Protein AF-C1C3X3-F1 (afdb_monomer_lite)

Structure (mmCIF, N/CA/C/O backbone):
data_AF-C1C3X3-F1
#
_entry.id   AF-C1C3X3-F1
#
loop_
_atom_site.group_PDB
_atom_site.id
_atom_site.type_symbol
_atom_site.label_atom_id
_atom_site.label_alt_id
_atom_site.label_comp_id
_atom_site.label_asym_id
_atom_site.label_entity_id
_atom_site.label_seq_id
_atom_site.pdbx_PDB_ins_code
_atom_site.Cartn_x
_atom_site.Cartn_y
_atom_site.Cartn_z
_atom_site.occupancy
_atom_site.B_iso_or_equiv
_atom_site.auth_seq_id
_atom_site.auth_comp_id
_atom_site.auth_asym_id
_atom_site.auth_atom_id
_atom_site.pdbx_PDB_model_num
ATOM 1 N N . MET A 1 1 ? 1.594 2.647 -15.118 1.00 52.22 1 MET A N 1
ATOM 2 C CA . MET A 1 1 ? 0.884 1.347 -15.103 1.00 52.22 1 MET A CA 1
ATOM 3 C C . MET A 1 1 ? -0.061 1.330 -16.291 1.00 52.22 1 MET A C 1
ATOM 5 O O . MET A 1 1 ? -1.128 1.925 -16.209 1.00 52.22 1 MET A O 1
ATOM 9 N N . GLY A 1 2 ? 0.396 0.791 -17.422 1.00 53.53 2 GLY A N 1
ATOM 10 C CA . GLY A 1 2 ? -0.351 0.827 -18.680 1.00 53.53 2 GLY A CA 1
ATOM 11 C C . GLY A 1 2 ? -1.693 0.109 -18.558 1.00 53.53 2 GLY A C 1
ATOM 12 O O . GLY A 1 2 ? -1.789 -0.927 -17.899 1.00 53.53 2 GLY A O 1
ATOM 13 N N . LYS A 1 3 ? -2.729 0.679 -19.175 1.00 57.34 3 LYS A N 1
ATOM 14 C CA . LYS A 1 3 ? -4.012 0.006 -19.377 1.00 57.34 3 LYS A CA 1
ATOM 15 C C . LYS A 1 3 ? -3.789 -1.096 -20.418 1.00 57.34 3 LYS A C 1
ATOM 17 O O . LYS A 1 3 ? -3.873 -0.836 -21.608 1.00 57.34 3 LYS A O 1
ATOM 22 N N . GLY A 1 4 ? -3.397 -2.283 -19.962 1.00 65.56 4 GLY A N 1
ATOM 23 C CA . GLY A 1 4 ? -3.407 -3.482 -20.797 1.00 65.56 4 GLY A CA 1
ATOM 24 C C . GLY A 1 4 ? -4.842 -3.944 -21.031 1.00 65.56 4 GLY A C 1
ATOM 25 O O . GLY A 1 4 ? -5.717 -3.673 -20.204 1.00 65.56 4 GLY A O 1
ATOM 26 N N . ASP A 1 5 ? -5.076 -4.627 -22.146 1.00 75.25 5 ASP A N 1
ATOM 27 C CA . ASP A 1 5 ? -6.385 -5.160 -22.511 1.00 75.25 5 ASP A CA 1
ATOM 28 C C . ASP A 1 5 ? -6.988 -5.966 -21.348 1.00 75.25 5 ASP A C 1
ATOM 30 O O . ASP A 1 5 ? -6.344 -6.900 -20.861 1.00 75.25 5 ASP A O 1
ATOM 34 N N . PRO A 1 6 ? -8.224 -5.672 -20.903 1.00 74.81 6 PRO A N 1
ATOM 35 C CA . PRO A 1 6 ? -8.845 -6.363 -19.768 1.00 74.81 6 PRO A CA 1
ATOM 36 C C . PRO A 1 6 ? -9.037 -7.867 -20.009 1.00 74.81 6 PRO A C 1
ATOM 38 O O . PRO A 1 6 ? -9.214 -8.628 -19.062 1.00 74.81 6 PRO A O 1
ATOM 41 N N . LYS A 1 7 ? -8.980 -8.301 -21.273 1.00 81.00 7 LYS A N 1
ATOM 42 C CA . LYS A 1 7 ? -9.085 -9.703 -21.691 1.00 81.00 7 LYS A CA 1
ATOM 43 C C . LYS A 1 7 ? -7.755 -10.462 -21.608 1.00 81.00 7 LYS A C 1
ATOM 45 O O . LYS A 1 7 ? -7.752 -11.685 -21.715 1.00 81.00 7 LYS A O 1
ATOM 50 N N . LYS A 1 8 ? -6.628 -9.763 -21.431 1.00 77.38 8 LYS A N 1
ATOM 51 C CA . LYS A 1 8 ? -5.307 -10.382 -21.321 1.00 77.38 8 LYS A CA 1
ATOM 52 C C . LYS A 1 8 ? -4.991 -10.662 -19.849 1.00 77.38 8 LYS A C 1
ATOM 54 O O . LYS A 1 8 ? -5.101 -9.750 -19.026 1.00 77.38 8 LYS A O 1
ATOM 59 N N . PRO A 1 9 ? -4.581 -11.892 -19.487 1.00 72.19 9 PRO A N 1
ATOM 60 C CA . PRO A 1 9 ? -4.198 -12.188 -18.115 1.00 72.19 9 PRO A CA 1
ATOM 61 C C . PRO A 1 9 ? -3.067 -11.253 -17.679 1.00 72.19 9 PRO A C 1
ATOM 63 O O . PRO A 1 9 ? -2.093 -11.044 -18.410 1.00 72.19 9 PRO A O 1
ATOM 66 N N . ARG A 1 10 ? -3.204 -10.668 -16.483 1.00 73.94 10 ARG A N 1
ATOM 67 C CA . ARG A 1 10 ? -2.139 -9.857 -15.882 1.00 73.94 10 ARG A CA 1
ATOM 68 C C . ARG A 1 10 ? -0.893 -10.733 -15.762 1.00 73.94 10 ARG A C 1
ATOM 70 O O . ARG A 1 10 ? -0.973 -11.857 -15.274 1.00 73.94 10 ARG A O 1
ATOM 77 N N . GLY A 1 11 ? 0.242 -10.225 -16.240 1.00 77.56 11 GLY A N 1
ATOM 78 C CA . GLY A 1 11 ? 1.517 -10.938 -16.162 1.00 77.56 11 GLY A CA 1
ATOM 79 C C . GLY A 1 11 ? 1.905 -11.282 -14.720 1.00 77.56 11 GLY A C 1
ATOM 80 O O . GLY A 1 11 ? 1.319 -10.766 -13.766 1.00 77.56 11 GLY A O 1
ATOM 81 N N . LYS A 1 12 ? 2.920 -12.142 -14.563 1.00 76.31 12 LYS A N 1
ATOM 82 C CA . LYS A 1 12 ? 3.435 -12.557 -13.249 1.00 76.31 12 LYS A CA 1
ATOM 83 C C . LYS A 1 12 ? 3.780 -11.322 -12.410 1.00 76.31 12 LYS A C 1
ATOM 85 O O . LYS A 1 12 ? 4.607 -10.503 -12.809 1.00 76.31 12 LYS A O 1
ATOM 90 N N . MET A 1 13 ? 3.114 -11.172 -11.269 1.00 82.12 13 MET A N 1
ATOM 91 C CA . MET A 1 13 ? 3.270 -10.009 -10.402 1.00 82.12 13 MET A CA 1
ATOM 92 C C . MET A 1 13 ? 4.400 -10.270 -9.402 1.00 82.12 13 MET A C 1
ATOM 94 O O . MET A 1 13 ? 4.384 -11.272 -8.694 1.00 82.12 13 MET A O 1
ATOM 98 N N . SER A 1 14 ? 5.395 -9.380 -9.362 1.00 85.50 14 SER A N 1
ATOM 99 C CA . SER A 1 14 ? 6.473 -9.442 -8.364 1.00 85.50 14 SER A CA 1
ATOM 100 C C . SER A 1 14 ? 5.925 -9.220 -6.948 1.00 85.50 14 SER A C 1
ATOM 102 O O . SER A 1 14 ? 4.893 -8.566 -6.776 1.00 85.50 14 SER A O 1
ATOM 104 N N . SER A 1 15 ? 6.628 -9.711 -5.925 1.00 83.88 15 SER A N 1
ATOM 105 C CA . SER A 1 15 ? 6.266 -9.533 -4.511 1.00 83.88 15 SER A CA 1
ATOM 106 C C . SER A 1 15 ? 6.088 -8.055 -4.136 1.00 83.88 15 SER A C 1
ATOM 108 O O . SER A 1 15 ? 5.102 -7.691 -3.496 1.00 83.88 15 SER A O 1
ATOM 110 N N . TYR A 1 16 ? 6.964 -7.177 -4.636 1.00 83.12 16 TYR A N 1
ATOM 111 C CA . TYR A 1 16 ? 6.828 -5.728 -4.459 1.00 83.12 16 TYR A CA 1
ATOM 112 C C . TYR A 1 16 ? 5.570 -5.171 -5.143 1.00 83.12 16 TYR A C 1
ATOM 114 O O . TYR A 1 16 ? 4.892 -4.298 -4.606 1.00 83.12 16 TYR A O 1
ATOM 122 N N . ALA A 1 17 ? 5.208 -5.697 -6.316 1.00 84.06 17 ALA A N 1
ATOM 123 C CA . ALA A 1 17 ? 4.009 -5.265 -7.025 1.00 84.06 17 ALA A CA 1
ATOM 124 C C . ALA A 1 17 ? 2.731 -5.687 -6.273 1.00 84.06 17 ALA A C 1
ATOM 126 O O . ALA A 1 17 ? 1.799 -4.885 -6.176 1.00 84.06 17 ALA A O 1
ATOM 127 N N . TYR A 1 18 ? 2.715 -6.885 -5.680 1.00 85.62 18 TYR A N 1
ATOM 128 C CA . TYR A 1 18 ? 1.658 -7.308 -4.756 1.00 85.62 18 TYR A CA 1
ATOM 129 C C . TYR A 1 18 ? 1.553 -6.364 -3.556 1.00 85.62 18 TYR A C 1
ATOM 131 O O . TYR A 1 18 ? 0.469 -5.880 -3.248 1.00 85.62 18 TYR A O 1
ATOM 139 N N . PHE A 1 19 ? 2.677 -6.025 -2.927 1.00 86.25 19 PHE A N 1
ATOM 140 C CA . PHE A 1 19 ? 2.701 -5.120 -1.780 1.00 86.25 19 PHE A CA 1
ATOM 141 C C . PHE A 1 19 ? 2.153 -3.723 -2.095 1.00 86.25 19 PHE A C 1
ATOM 143 O O . PHE A 1 19 ? 1.289 -3.217 -1.380 1.00 86.25 19 PHE A O 1
ATOM 150 N N . VAL A 1 20 ? 2.598 -3.115 -3.198 1.00 85.50 20 VAL A N 1
ATOM 151 C CA . VAL A 1 20 ? 2.097 -1.809 -3.657 1.00 85.50 20 VAL A CA 1
ATOM 152 C C . VAL A 1 20 ? 0.592 -1.871 -3.939 1.00 85.50 20 VAL A C 1
ATOM 154 O O . VAL A 1 20 ? -0.130 -0.915 -3.651 1.00 85.50 20 VAL A O 1
ATOM 157 N N . GLN A 1 21 ? 0.098 -2.996 -4.465 1.00 86.50 21 GLN A N 1
ATOM 158 C CA . GLN A 1 21 ? -1.331 -3.205 -4.679 1.00 86.5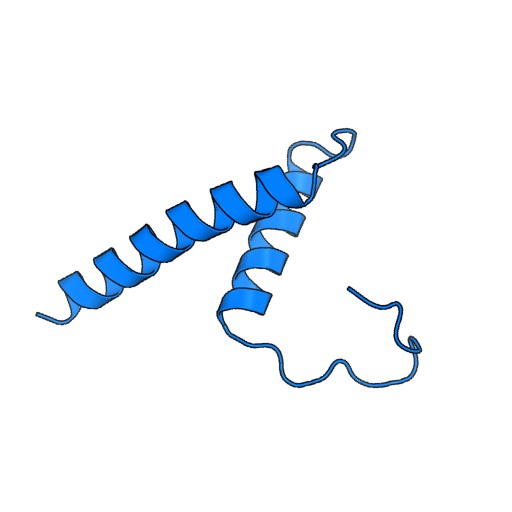0 21 GLN A CA 1
ATOM 159 C C . GLN A 1 21 ? -2.104 -3.281 -3.356 1.00 86.50 21 GLN A C 1
ATOM 161 O O . GLN A 1 21 ? -3.109 -2.584 -3.218 1.00 86.50 21 GLN A O 1
ATOM 166 N N . THR A 1 22 ? -1.611 -4.033 -2.371 1.00 88.25 22 THR A N 1
ATOM 167 C CA . THR A 1 22 ? -2.227 -4.137 -1.039 1.00 88.25 22 THR A CA 1
ATOM 168 C C . THR A 1 22 ? -2.256 -2.790 -0.318 1.00 88.25 22 THR A C 1
ATOM 170 O O . THR A 1 22 ? -3.297 -2.390 0.199 1.00 88.25 22 THR A O 1
ATOM 173 N N . CYS A 1 23 ? -1.155 -2.031 -0.341 1.00 87.75 23 CYS A N 1
ATOM 174 C CA . CYS A 1 23 ? -1.132 -0.691 0.248 1.00 87.75 23 CYS A CA 1
ATOM 175 C C . CYS A 1 23 ? -2.146 0.247 -0.419 1.00 87.75 23 CYS A C 1
ATOM 177 O O . CYS A 1 23 ? -2.730 1.100 0.249 1.00 87.75 23 CYS A O 1
ATOM 179 N N . ARG A 1 24 ? -2.369 0.102 -1.731 1.00 85.06 24 ARG A N 1
ATOM 180 C CA . ARG A 1 24 ? -3.313 0.944 -2.470 1.00 85.06 24 ARG A CA 1
ATOM 181 C C . ARG A 1 24 ? -4.762 0.597 -2.129 1.00 85.06 24 ARG A C 1
ATOM 183 O O . ARG A 1 24 ? -5.568 1.506 -1.961 1.00 85.06 24 ARG A O 1
ATOM 190 N N . GLU A 1 25 ? -5.080 -0.689 -2.013 1.00 88.31 25 GLU A N 1
ATOM 191 C CA . GLU A 1 25 ? -6.388 -1.182 -1.558 1.00 88.31 25 GLU A CA 1
ATOM 192 C C . GLU A 1 25 ? -6.716 -0.684 -0.144 1.00 88.31 25 GLU A C 1
ATOM 194 O O . GLU A 1 25 ? -7.799 -0.148 0.089 1.00 88.31 25 GLU A O 1
ATOM 199 N N . GLU A 1 26 ? -5.766 -0.795 0.790 1.00 88.31 26 GLU A N 1
ATOM 200 C CA . GLU A 1 26 ? -5.956 -0.331 2.167 1.00 88.31 26 GLU A CA 1
ATOM 201 C C . GLU A 1 26 ? -6.168 1.187 2.226 1.00 88.31 26 GLU A C 1
ATOM 203 O O . GLU A 1 26 ? -7.076 1.664 2.910 1.00 88.31 26 GLU A O 1
ATOM 208 N N . HIS A 1 27 ? -5.376 1.948 1.464 1.00 86.50 27 HIS A N 1
ATOM 209 C CA . HIS A 1 27 ? -5.538 3.396 1.380 1.00 86.50 27 HIS A CA 1
ATOM 210 C C . HIS A 1 27 ? -6.900 3.779 0.799 1.00 86.50 27 HIS A C 1
ATOM 212 O O . HIS A 1 27 ? -7.560 4.664 1.331 1.00 86.50 27 HIS A O 1
ATOM 218 N N . LYS A 1 28 ? -7.354 3.094 -0.258 1.00 86.38 28 LYS A N 1
ATOM 219 C CA . LYS A 1 28 ? -8.661 3.351 -0.874 1.00 86.38 28 LYS A CA 1
ATOM 220 C C . LYS A 1 28 ? -9.824 2.998 0.062 1.00 86.38 28 LYS A C 1
ATOM 222 O O . LYS A 1 28 ? -10.832 3.690 0.043 1.00 86.38 28 LYS A O 1
ATOM 227 N N . LYS A 1 29 ? -9.688 1.959 0.895 1.00 88.81 29 LYS A N 1
ATOM 228 C CA . LYS A 1 29 ? -10.685 1.618 1.927 1.00 88.81 29 LYS A CA 1
ATOM 229 C C . LYS A 1 29 ? -10.784 2.679 3.023 1.00 88.81 29 LYS A C 1
ATOM 231 O O . LYS A 1 29 ? -11.886 2.988 3.453 1.00 88.81 29 LYS A O 1
ATOM 236 N N . LYS A 1 30 ? -9.648 3.211 3.485 1.00 87.88 30 LYS A N 1
ATOM 237 C CA . LYS A 1 30 ? -9.601 4.207 4.572 1.00 87.88 30 LYS A CA 1
ATOM 238 C C . LYS A 1 30 ? -9.914 5.625 4.096 1.00 87.88 30 LYS A C 1
ATOM 240 O O . LYS A 1 30 ? -10.525 6.394 4.827 1.00 87.88 30 LYS A O 1
ATOM 245 N N . HIS A 1 31 ? -9.500 5.959 2.879 1.00 84.94 31 HIS A N 1
ATOM 246 C CA . HIS A 1 31 ? -9.660 7.279 2.281 1.00 84.94 31 HIS A CA 1
ATOM 247 C C . HIS A 1 31 ? -10.155 7.144 0.832 1.00 84.94 31 HIS A C 1
ATOM 249 O O . HIS A 1 31 ? -9.363 7.290 -0.105 1.00 84.94 31 HIS A O 1
ATOM 255 N N . PRO A 1 32 ? -11.449 6.836 0.632 1.00 81.00 32 PRO A N 1
ATOM 256 C CA . PRO A 1 32 ? -12.027 6.653 -0.700 1.00 81.00 32 PRO A CA 1
ATOM 257 C C . PRO A 1 32 ? -11.975 7.919 -1.573 1.00 81.00 32 PRO A C 1
ATOM 259 O O . PRO A 1 32 ? -11.800 7.792 -2.783 1.00 81.00 32 PRO A O 1
ATOM 262 N N . ASP A 1 33 ? -12.037 9.111 -0.970 1.00 84.06 33 ASP A N 1
ATOM 263 C CA . ASP A 1 33 ? -11.986 10.414 -1.660 1.00 84.06 33 ASP A CA 1
ATOM 264 C C . ASP A 1 33 ? -10.573 11.002 -1.809 1.00 84.06 33 ASP A C 1
ATOM 266 O O . ASP A 1 33 ? -10.370 12.004 -2.496 1.00 84.06 33 ASP A O 1
ATOM 270 N N . ALA A 1 34 ? -9.561 10.398 -1.182 1.00 78.56 34 ALA A N 1
ATOM 271 C CA . ALA A 1 34 ? -8.205 10.925 -1.254 1.00 78.56 34 ALA A CA 1
ATOM 272 C C . ALA A 1 34 ? -7.519 10.496 -2.557 1.00 78.56 34 ALA A C 1
ATOM 274 O O . ALA A 1 34 ? -7.242 9.315 -2.793 1.00 78.56 34 ALA A O 1
ATOM 275 N N . SER A 1 35 ? -7.174 11.480 -3.384 1.00 74.88 35 SER A N 1
ATOM 276 C CA . SER A 1 35 ? -6.294 11.271 -4.530 1.00 74.88 35 SER A CA 1
ATOM 277 C C . SER A 1 35 ? -4.857 11.073 -4.046 1.00 74.88 35 SER A C 1
ATOM 279 O O . SER A 1 35 ? -4.234 11.984 -3.505 1.00 74.88 35 SER A O 1
ATOM 281 N N . VAL A 1 36 ? -4.321 9.865 -4.226 1.00 74.38 36 VAL A N 1
ATOM 282 C CA . VAL A 1 36 ? -2.923 9.561 -3.895 1.00 74.38 36 VAL A CA 1
ATOM 283 C C . VAL A 1 36 ? -1.997 9.942 -5.041 1.00 74.38 36 VAL A C 1
ATOM 285 O O . VAL A 1 36 ? -2.094 9.401 -6.145 1.00 74.38 36 VAL A O 1
ATOM 288 N N . ASN A 1 37 ? -1.038 10.826 -4.765 1.00 85.44 37 ASN A N 1
ATOM 289 C CA . ASN A 1 37 ? 0.032 11.120 -5.708 1.00 85.44 37 ASN A CA 1
ATOM 290 C C . ASN A 1 37 ? 1.001 9.928 -5.803 1.00 85.44 37 ASN A C 1
ATOM 292 O O . ASN A 1 37 ? 1.551 9.477 -4.796 1.00 85.44 37 ASN A O 1
ATOM 296 N N . PHE A 1 38 ? 1.250 9.426 -7.017 1.00 79.62 38 PHE A N 1
ATOM 297 C CA . PHE A 1 38 ? 2.042 8.206 -7.219 1.00 79.62 38 PHE A CA 1
ATOM 298 C C . PHE A 1 38 ? 3.481 8.339 -6.702 1.00 79.62 38 PHE A C 1
ATOM 300 O O . PHE A 1 38 ? 4.016 7.386 -6.141 1.00 79.62 38 PHE A O 1
ATOM 307 N N . ALA A 1 39 ? 4.096 9.517 -6.842 1.00 84.56 39 ALA A N 1
ATOM 308 C CA . ALA A 1 39 ? 5.466 9.749 -6.386 1.00 84.56 39 ALA A CA 1
ATOM 309 C C . ALA A 1 39 ? 5.592 9.653 -4.856 1.00 84.56 39 ALA A C 1
ATOM 311 O O . ALA A 1 39 ? 6.517 9.025 -4.343 1.00 84.56 39 ALA A O 1
ATOM 312 N N . GLU A 1 40 ? 4.642 10.235 -4.127 1.00 85.38 40 GLU A N 1
ATOM 313 C CA . GLU A 1 40 ? 4.622 10.197 -2.664 1.00 85.38 40 GLU A CA 1
ATOM 314 C C . GLU A 1 40 ? 4.277 8.795 -2.151 1.00 85.38 40 GLU A C 1
ATOM 316 O O . GLU A 1 40 ? 4.963 8.246 -1.285 1.00 85.38 40 GLU A O 1
ATOM 321 N N . PHE A 1 41 ? 3.280 8.163 -2.772 1.00 85.19 41 PHE A N 1
ATOM 322 C CA . PHE A 1 41 ? 2.881 6.799 -2.457 1.00 85.19 41 PHE A CA 1
ATOM 323 C C . PHE A 1 41 ? 4.023 5.800 -2.691 1.00 85.19 41 PHE A C 1
ATOM 325 O O . PHE A 1 41 ? 4.286 4.946 -1.844 1.00 85.19 41 PHE A O 1
ATOM 332 N N . SER A 1 42 ? 4.760 5.941 -3.798 1.00 84.56 42 SER A N 1
ATOM 333 C CA . SER A 1 42 ? 5.913 5.094 -4.111 1.00 84.56 42 SER A CA 1
ATOM 334 C C . SER A 1 42 ? 7.028 5.242 -3.075 1.00 84.56 42 SER A C 1
ATOM 336 O O . SER A 1 42 ? 7.622 4.233 -2.691 1.00 84.56 42 SER A O 1
ATOM 338 N N . LYS A 1 43 ? 7.306 6.456 -2.578 1.00 87.50 43 LYS A N 1
ATOM 339 C CA . LYS A 1 43 ? 8.300 6.669 -1.508 1.00 87.50 43 LYS A CA 1
ATOM 340 C C . LYS A 1 43 ? 7.869 5.981 -0.211 1.00 87.50 43 LYS A C 1
ATOM 342 O O . LYS A 1 43 ? 8.611 5.152 0.313 1.00 87.50 43 LYS A O 1
ATOM 347 N N . LYS A 1 44 ? 6.625 6.212 0.217 1.00 86.44 44 LYS A N 1
ATOM 348 C CA . LYS A 1 44 ? 6.060 5.646 1.450 1.00 86.44 44 LYS A CA 1
ATOM 349 C C . LYS A 1 44 ? 5.988 4.116 1.425 1.00 86.44 44 LYS A C 1
ATOM 351 O O . LYS A 1 44 ? 6.337 3.464 2.409 1.00 86.44 44 LYS A O 1
ATOM 356 N N . CYS A 1 45 ? 5.601 3.521 0.292 1.00 87.38 45 CYS A N 1
ATOM 357 C CA . CYS A 1 45 ? 5.671 2.069 0.100 1.00 87.38 45 CYS A CA 1
ATOM 358 C C . CYS A 1 45 ? 7.114 1.561 0.148 1.00 87.38 45 CYS A C 1
ATOM 360 O O . CYS A 1 45 ? 7.366 0.524 0.748 1.00 87.38 45 CYS A O 1
ATOM 362 N N . SER A 1 46 ? 8.067 2.272 -0.455 1.00 85.62 46 SER A N 1
ATOM 363 C CA . SER A 1 46 ? 9.465 1.828 -0.503 1.00 85.62 46 SER A CA 1
ATOM 364 C C . SER A 1 46 ? 10.123 1.800 0.876 1.00 85.62 46 SER A C 1
ATOM 366 O O . SER A 1 46 ? 10.823 0.841 1.191 1.00 85.62 46 SER A O 1
ATOM 368 N N . GLU A 1 47 ? 9.876 2.798 1.725 1.00 86.94 47 GLU A N 1
ATOM 369 C CA . GLU A 1 47 ? 10.365 2.800 3.112 1.00 86.94 47 GLU A CA 1
ATOM 370 C C . GLU A 1 47 ? 9.763 1.652 3.925 1.00 86.94 47 GLU A C 1
ATOM 372 O O . GLU A 1 47 ? 10.480 0.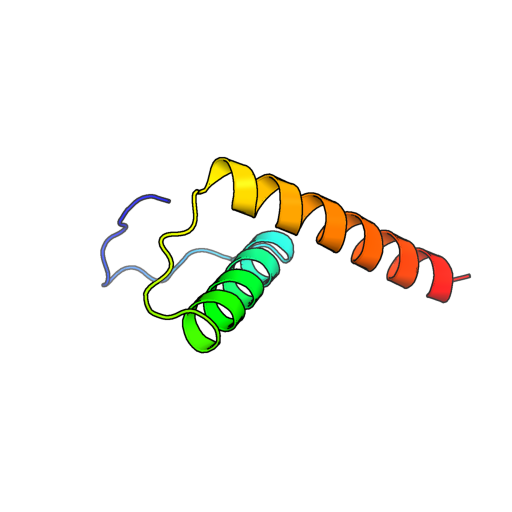897 4.580 1.00 86.94 47 GLU A O 1
ATOM 377 N N . ARG A 1 48 ? 8.446 1.456 3.821 1.00 84.50 48 ARG A N 1
ATOM 378 C CA . ARG A 1 48 ? 7.734 0.402 4.553 1.00 84.50 48 ARG A CA 1
ATOM 379 C C . ARG A 1 48 ? 8.124 -1.000 4.075 1.00 84.50 48 ARG A C 1
ATOM 381 O O . ARG A 1 48 ? 8.237 -1.916 4.885 1.00 84.50 48 ARG A O 1
ATOM 388 N N . TRP A 1 49 ? 8.391 -1.146 2.778 1.00 85.19 49 TRP A N 1
ATOM 389 C CA . TRP A 1 49 ? 8.929 -2.365 2.183 1.00 85.19 49 TRP A CA 1
ATOM 390 C C . TRP A 1 49 ? 10.339 -2.669 2.685 1.00 85.19 49 TRP A C 1
ATOM 392 O O . TRP A 1 49 ? 10.604 -3.800 3.075 1.00 85.19 49 TRP A O 1
ATOM 402 N N . LYS A 1 50 ? 11.233 -1.669 2.741 1.00 83.75 50 LYS A N 1
ATOM 403 C CA . LYS A 1 50 ? 12.575 -1.841 3.320 1.00 83.75 50 LYS A CA 1
ATOM 404 C C . LYS A 1 50 ? 12.495 -2.330 4.756 1.00 83.75 50 LYS A C 1
ATOM 406 O O . LYS A 1 50 ? 13.208 -3.264 5.091 1.00 83.75 50 LYS A O 1
ATOM 411 N N . VAL A 1 51 ? 11.613 -1.752 5.575 1.00 81.38 51 VAL A N 1
ATOM 412 C CA . VAL A 1 51 ? 11.401 -2.230 6.946 1.00 81.38 51 VAL A CA 1
ATOM 413 C C . VAL A 1 51 ? 10.964 -3.689 6.925 1.00 81.38 51 VAL A C 1
ATOM 415 O O . VAL A 1 51 ? 11.664 -4.489 7.518 1.00 81.38 51 VAL A O 1
ATOM 418 N N . MET A 1 52 ? 9.910 -4.057 6.186 1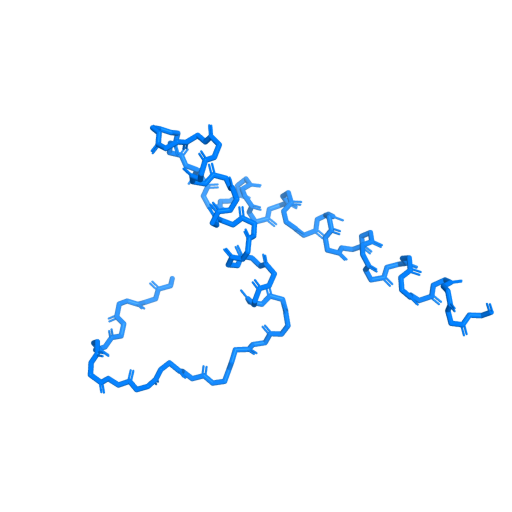.00 76.75 52 MET A N 1
ATOM 419 C CA . MET A 1 52 ? 9.434 -5.450 6.067 1.00 76.75 52 MET A CA 1
ATOM 420 C C . MET A 1 52 ? 10.550 -6.425 5.669 1.00 76.75 52 MET A C 1
ATOM 422 O O . MET A 1 52 ? 10.719 -7.456 6.310 1.00 76.75 52 MET A O 1
ATOM 426 N N . VAL A 1 53 ? 11.358 -6.073 4.667 1.00 74.88 53 VAL A N 1
ATOM 427 C CA . VAL A 1 53 ? 12.508 -6.886 4.249 1.00 74.88 53 VAL A CA 1
ATOM 428 C C . VAL A 1 53 ? 13.556 -6.968 5.363 1.00 74.88 53 VAL A C 1
ATOM 430 O O . VAL A 1 53 ? 14.040 -8.055 5.645 1.00 74.88 53 VAL A O 1
ATOM 433 N N . LEU A 1 54 ? 13.858 -5.864 6.054 1.00 69.31 54 LEU A N 1
ATOM 434 C CA . LEU A 1 54 ? 14.816 -5.837 7.164 1.00 69.31 54 LEU A CA 1
ATOM 435 C C . LEU A 1 54 ? 14.350 -6.663 8.376 1.00 69.31 54 LEU A C 1
ATOM 437 O O . LEU A 1 54 ? 15.170 -7.364 8.961 1.00 69.31 54 LEU A O 1
ATOM 441 N N . ILE A 1 55 ? 13.065 -6.627 8.756 1.00 63.00 55 ILE A N 1
ATOM 442 C CA . ILE A 1 55 ? 12.527 -7.476 9.843 1.00 63.00 55 ILE A CA 1
ATOM 443 C C . ILE A 1 55 ? 12.478 -8.948 9.430 1.00 63.00 55 ILE A C 1
ATOM 445 O O . ILE A 1 55 ? 12.861 -9.798 10.227 1.00 63.00 55 ILE A O 1
ATOM 449 N N . THR A 1 56 ? 12.090 -9.274 8.193 1.00 57.84 56 THR A N 1
ATOM 450 C CA . THR A 1 56 ? 12.137 -10.664 7.704 1.00 57.84 56 THR A CA 1
ATOM 451 C C . THR A 1 56 ? 13.572 -11.195 7.639 1.00 57.84 56 THR A C 1
ATOM 453 O O . THR A 1 56 ? 13.804 -12.339 8.014 1.00 57.84 56 THR A O 1
ATOM 456 N N . SER A 1 57 ? 14.551 -10.369 7.254 1.00 55.22 57 SER 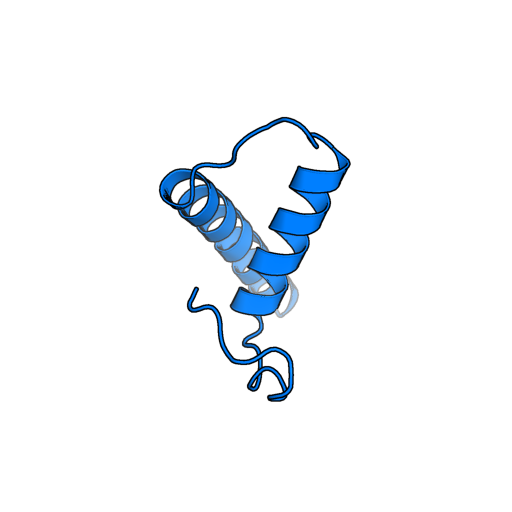A N 1
ATOM 457 C CA . SER A 1 57 ? 15.973 -10.738 7.299 1.00 55.22 57 SER A CA 1
ATOM 458 C C . SER A 1 57 ? 16.504 -10.904 8.726 1.00 55.22 57 SER A C 1
ATOM 460 O O . SER A 1 57 ? 17.375 -11.734 8.953 1.00 55.22 57 SER A O 1
ATOM 462 N N . ARG A 1 58 ? 15.977 -10.147 9.695 1.00 48.75 58 ARG A N 1
ATOM 463 C CA . ARG A 1 58 ? 16.411 -10.182 11.101 1.00 48.75 58 ARG A CA 1
ATOM 464 C C . ARG A 1 58 ? 15.744 -11.286 11.930 1.00 48.75 58 ARG A C 1
ATOM 466 O O . ARG A 1 58 ? 16.268 -11.623 12.979 1.00 48.75 58 ARG A O 1
ATOM 473 N N . SER A 1 59 ? 14.632 -11.859 11.468 1.00 45.34 59 SER A N 1
ATOM 474 C CA . SER A 1 59 ? 14.035 -13.079 12.044 1.00 45.34 59 SER A CA 1
ATOM 475 C C . SER A 1 59 ? 14.585 -14.380 11.445 1.00 45.34 59 SER A C 1
ATOM 477 O O . SER A 1 59 ? 14.184 -15.452 11.883 1.00 45.34 59 SER A O 1
ATOM 479 N N . MET A 1 60 ? 15.472 -14.303 10.447 1.00 47.38 60 MET A N 1
ATOM 480 C CA . MET A 1 60 ? 16.193 -15.461 9.893 1.00 47.38 60 MET A CA 1
ATOM 481 C C . MET A 1 60 ? 17.615 -15.625 10.462 1.00 47.38 60 MET A C 1
ATOM 483 O O . MET A 1 6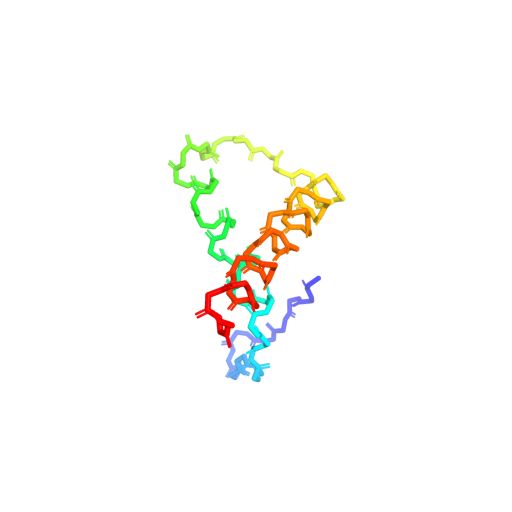0 ? 18.369 -16.444 9.941 1.00 47.38 60 MET A O 1
ATOM 487 N N . VAL A 1 61 ? 17.977 -14.873 11.510 1.00 45.25 61 VAL A N 1
ATOM 488 C CA . VAL A 1 61 ? 19.202 -15.089 12.304 1.00 45.25 61 VAL A CA 1
ATOM 489 C C . VAL A 1 61 ? 18.871 -15.597 13.696 1.00 45.25 61 VAL A C 1
ATOM 491 O O . VAL A 1 61 ? 17.848 -15.139 14.254 1.00 45.25 61 VAL A O 1
#

Secondary structure (DSSP, 8-state):
-----TTSPPPPPPHHHHHHHHHHHHHHHH-TT----HHHHHHHHHHHHHHHHHHHHHT--

InterPro domains:
  IPR009071 High mobility group box domain [PF09011] (6-52)
  IPR009071 High mobility group box domain [PS50118] (9-61)
  IPR036910 High mobility group box domain superfamily [G3DSA:1.10.30.10] (1-53)
  IPR036910 High mobility group box domain superfamily [SSF47095] (2-52)
  IPR050342 High Mobility Group Box (HMGB) [PTHR48112] (2-52)

Sequence (61 aa):
MGKGDPKKPRGKMSSYAYFVQTCREEHKKKHPDASVNFAEFSKKCSERWKVMVLITSRSMV

Organism: Aquarana catesbeiana (NCBI:txid8400)

pLDDT: mean 77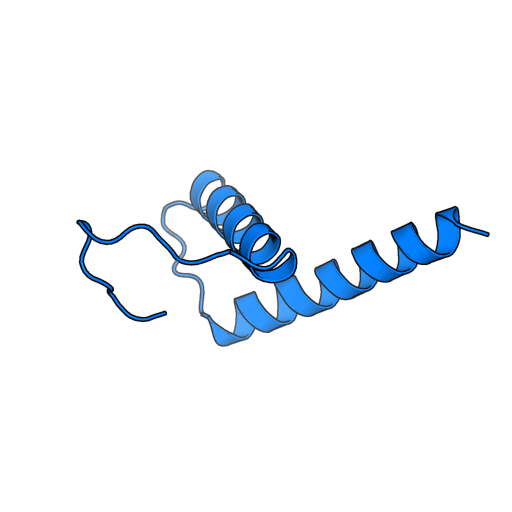.41, std 12.29, range [45.25, 88.81]

Radius of gyration: 14.31 Å; chains: 1; bounding box: 31×27×35 Å

Foldseek 3Di:
DDPDDPPDPDPDADPLNVQLVVVVVVCCVVCVPDDDDPVVSVVVSVVVVVVVVVVVVVVVD